Protein AF-A0A8H7E5U1-F1 (afdb_monomer_lite)

Structure (mmCIF, N/CA/C/O backbone):
data_AF-A0A8H7E5U1-F1
#
_entry.id   AF-A0A8H7E5U1-F1
#
loop_
_atom_site.group_PDB
_atom_site.id
_atom_site.type_symbol
_atom_site.label_atom_id
_atom_site.label_alt_id
_atom_site.label_comp_id
_atom_site.label_asym_id
_atom_site.label_entity_id
_atom_site.label_seq_id
_atom_site.pdbx_PDB_ins_code
_atom_site.Cartn_x
_atom_site.Cartn_y
_atom_site.Cartn_z
_atom_site.occupancy
_atom_site.B_iso_or_equiv
_atom_site.auth_seq_id
_atom_site.auth_comp_id
_atom_site.auth_asym_id
_atom_site.auth_atom_id
_atom_site.pdbx_PDB_model_num
ATOM 1 N N . MET A 1 1 ? -12.633 15.583 5.185 1.00 76.50 1 MET A N 1
ATOM 2 C CA . MET A 1 1 ? -11.166 15.406 5.020 1.00 76.50 1 MET A CA 1
ATOM 3 C C . MET A 1 1 ? -10.613 14.543 6.151 1.00 76.50 1 MET A C 1
ATOM 5 O O . MET A 1 1 ? -11.089 14.692 7.269 1.00 76.50 1 MET A O 1
ATOM 9 N N . ILE A 1 2 ? -9.609 13.697 5.898 1.00 82.06 2 ILE A N 1
ATOM 10 C CA . ILE A 1 2 ? -9.055 12.722 6.869 1.00 82.06 2 ILE A CA 1
ATOM 11 C C . ILE A 1 2 ? -8.680 13.352 8.220 1.00 82.06 2 ILE A C 1
ATOM 13 O O . ILE A 1 2 ? -9.101 12.877 9.270 1.00 82.06 2 ILE A O 1
ATOM 17 N N . ARG A 1 3 ? -7.987 14.497 8.198 1.00 82.94 3 ARG A N 1
ATOM 18 C CA . ARG A 1 3 ? -7.589 15.223 9.419 1.00 82.94 3 ARG A CA 1
ATOM 19 C C . ARG A 1 3 ? -8.774 15.665 10.284 1.00 82.94 3 ARG A C 1
ATOM 21 O O . ARG A 1 3 ? -8.642 15.771 11.496 1.00 82.94 3 ARG A O 1
ATOM 28 N N . HIS A 1 4 ? -9.928 15.947 9.678 1.0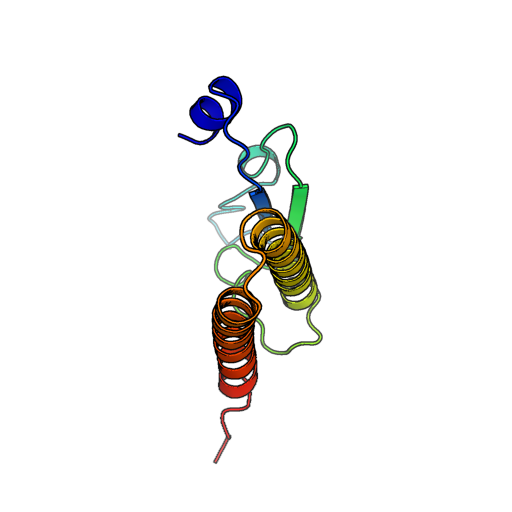0 85.69 4 HIS A N 1
ATOM 29 C CA . HIS A 1 4 ? -11.137 16.279 10.433 1.00 85.69 4 HIS A CA 1
ATOM 30 C C . HIS A 1 4 ? -11.689 15.044 11.152 1.00 85.69 4 HIS A C 1
ATOM 32 O O . HIS A 1 4 ? -12.043 15.145 12.319 1.00 85.69 4 HIS A O 1
ATOM 38 N N . LEU A 1 5 ? -11.678 13.875 10.499 1.00 83.12 5 LEU A N 1
ATOM 39 C CA . LEU A 1 5 ? -12.137 12.621 11.105 1.00 83.12 5 LEU A CA 1
ATOM 40 C C . LEU A 1 5 ? -11.320 12.276 12.358 1.00 83.12 5 LEU A C 1
ATOM 42 O O . LEU A 1 5 ? -11.917 12.012 13.403 1.00 83.12 5 LEU A O 1
ATOM 46 N N . GLN A 1 6 ? -9.989 12.421 12.286 1.00 80.69 6 GLN A N 1
ATOM 47 C CA . GLN A 1 6 ? -9.096 12.275 13.443 1.00 80.69 6 GLN A CA 1
ATOM 48 C C . GLN A 1 6 ? -9.473 13.228 14.588 1.00 80.69 6 GLN A C 1
ATOM 50 O O . GLN A 1 6 ? -9.592 12.802 15.732 1.00 80.69 6 GLN A O 1
ATOM 55 N N . LYS A 1 7 ? -9.718 14.512 14.285 1.00 83.06 7 LYS A N 1
ATOM 56 C CA . LYS A 1 7 ? -10.113 15.513 15.294 1.00 83.06 7 LYS A CA 1
ATOM 57 C C . LYS A 1 7 ? -11.460 15.207 15.948 1.00 83.06 7 LYS A C 1
ATOM 59 O O . LYS A 1 7 ? -11.640 15.505 17.120 1.00 83.06 7 LYS A O 1
ATOM 64 N N . THR A 1 8 ? -12.397 14.625 15.203 1.00 87.25 8 THR A N 1
ATOM 65 C CA . THR A 1 8 ? -13.725 14.246 15.716 1.00 87.25 8 THR A CA 1
ATOM 66 C C . THR A 1 8 ? -13.742 12.907 16.459 1.00 87.25 8 THR A C 1
ATOM 68 O O . THR A 1 8 ? -14.813 12.436 16.824 1.00 87.25 8 THR A O 1
ATOM 71 N N . GLY A 1 9 ? -12.584 12.263 16.648 1.00 78.25 9 GLY A N 1
ATOM 72 C CA . GLY A 1 9 ? -12.489 10.968 17.328 1.00 78.25 9 GLY A CA 1
ATOM 73 C C . GLY A 1 9 ? -13.088 9.801 16.539 1.00 78.25 9 GLY A C 1
ATOM 74 O O . GLY A 1 9 ? -13.277 8.721 17.092 1.00 78.25 9 GLY A O 1
ATOM 75 N N . ARG A 1 10 ? -13.388 9.984 15.246 1.00 76.88 10 ARG A N 1
ATOM 76 C CA . ARG A 1 10 ? -13.840 8.887 14.387 1.00 76.88 10 ARG A CA 1
ATOM 77 C C . ARG A 1 10 ? -12.640 8.025 14.018 1.00 76.88 10 ARG A C 1
ATOM 79 O O . ARG A 1 10 ? -11.721 8.507 13.355 1.00 76.88 10 ARG A O 1
ATOM 86 N N . SER A 1 11 ? -12.671 6.753 14.407 1.00 75.06 11 SER A N 1
ATOM 87 C CA . SER A 1 11 ? -11.654 5.784 14.005 1.00 75.06 11 SER A CA 1
ATOM 88 C C . SER A 1 11 ? -11.744 5.540 12.500 1.00 75.06 11 SER A C 1
ATOM 90 O O . SER A 1 11 ? -12.756 5.049 11.996 1.00 75.06 11 SER A O 1
ATOM 92 N N . LEU A 1 12 ? -10.684 5.892 11.783 1.00 84.69 12 LEU A N 1
ATOM 93 C CA . LEU A 1 12 ? -10.489 5.534 10.388 1.00 84.69 12 LEU A CA 1
ATOM 94 C C . LEU A 1 12 ? -9.108 4.909 10.277 1.00 84.69 12 LEU A C 1
ATOM 96 O O . LEU A 1 12 ? -8.128 5.580 10.585 1.00 84.69 12 LEU A O 1
ATOM 100 N N . GLU A 1 13 ? -9.054 3.659 9.835 1.00 86.31 13 GLU A N 1
ATOM 101 C CA . GLU A 1 13 ? -7.821 2.945 9.513 1.00 86.31 13 GLU A CA 1
ATOM 102 C C . GLU A 1 13 ? -7.358 3.332 8.106 1.00 86.31 13 GLU A C 1
ATOM 104 O O . GLU A 1 13 ? -8.148 3.307 7.162 1.00 86.31 13 GLU A O 1
ATOM 109 N N . LEU A 1 14 ? -6.082 3.690 7.958 1.00 90.25 14 LEU A N 1
ATOM 110 C CA . LEU A 1 14 ? -5.477 4.025 6.669 1.00 90.25 14 LEU A CA 1
ATOM 111 C C . LEU A 1 14 ? -4.090 3.406 6.554 1.00 90.25 14 LEU A C 1
ATOM 113 O O . LEU A 1 14 ? -3.389 3.178 7.542 1.00 90.25 14 LEU A O 1
ATOM 117 N N . THR A 1 15 ? -3.679 3.151 5.321 1.00 94.50 15 THR A N 1
ATOM 118 C CA . THR A 1 15 ? -2.297 2.826 4.978 1.00 94.50 15 THR A CA 1
ATOM 119 C C . THR A 1 15 ? -1.964 3.504 3.664 1.00 94.50 15 THR A C 1
ATOM 121 O O . THR A 1 15 ? -2.741 3.440 2.712 1.00 94.50 15 THR A O 1
ATOM 124 N N . CYS A 1 16 ? -0.846 4.218 3.651 1.00 94.81 16 CYS A N 1
ATOM 125 C CA . CYS A 1 16 ? -0.420 5.051 2.540 1.00 94.81 16 CYS A CA 1
ATOM 126 C C . CYS A 1 16 ? 0.714 4.367 1.783 1.00 94.81 16 CYS A C 1
ATOM 128 O O . CYS A 1 16 ? 1.641 3.836 2.396 1.00 94.81 16 CYS A O 1
ATOM 130 N N . PHE A 1 17 ? 0.640 4.406 0.454 1.00 95.38 17 PHE A N 1
ATOM 131 C CA . PHE A 1 17 ? 1.651 3.842 -0.431 1.00 95.38 17 PHE A CA 1
ATOM 132 C C . PHE A 1 17 ? 2.324 4.946 -1.245 1.00 95.38 17 PHE A C 1
ATOM 134 O O . PHE A 1 17 ? 1.652 5.891 -1.655 1.00 95.38 17 PHE A O 1
ATOM 141 N N . PHE A 1 18 ? 3.628 4.815 -1.485 1.00 96.00 18 PHE A N 1
ATOM 142 C CA . PHE A 1 18 ? 4.396 5.708 -2.358 1.00 96.00 18 PHE A CA 1
ATOM 143 C C . PHE A 1 18 ? 5.251 4.919 -3.354 1.00 96.00 18 PHE A C 1
ATOM 145 O O . PHE A 1 18 ? 5.586 3.754 -3.113 1.00 96.00 18 PHE A O 1
ATOM 152 N N . GLU A 1 19 ? 5.564 5.555 -4.478 1.00 96.12 19 GLU A N 1
ATOM 153 C CA . GLU A 1 19 ? 6.396 4.989 -5.542 1.00 96.12 19 GLU A CA 1
ATOM 154 C C . GLU A 1 19 ? 7.888 5.108 -5.203 1.00 96.12 19 GLU A C 1
ATOM 156 O O . GLU A 1 19 ? 8.311 6.085 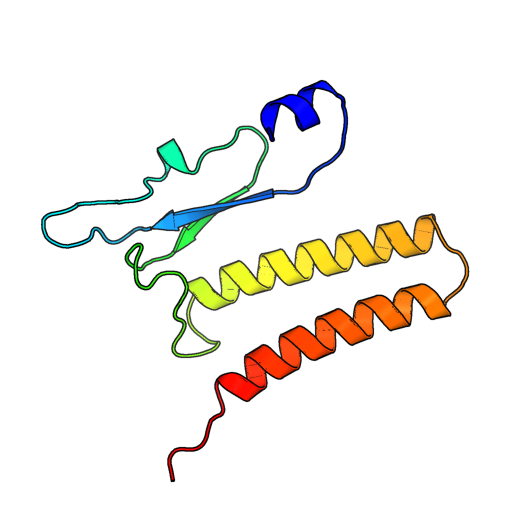-4.593 1.00 96.12 19 GLU A O 1
ATOM 161 N N . GLU A 1 20 ? 8.693 4.113 -5.584 1.00 95.81 20 GLU A N 1
ATOM 162 C CA . GLU A 1 20 ? 10.164 4.184 -5.455 1.00 95.81 20 GLU A CA 1
ATOM 163 C C . GLU A 1 20 ? 10.865 4.451 -6.792 1.00 95.81 20 GLU A C 1
ATOM 165 O O . GLU A 1 20 ? 12.062 4.736 -6.804 1.00 95.81 20 GLU A O 1
ATOM 170 N N . LEU A 1 21 ? 10.155 4.330 -7.922 1.00 96.56 21 LEU A N 1
ATOM 171 C CA . LEU A 1 21 ? 10.715 4.593 -9.247 1.00 96.56 21 LEU A CA 1
ATOM 172 C C . LEU A 1 21 ? 10.076 5.848 -9.856 1.00 96.56 21 LEU A C 1
ATOM 174 O O . LEU A 1 21 ? 8.859 5.886 -10.020 1.00 96.56 21 LEU A O 1
ATOM 178 N N . PRO A 1 22 ? 10.858 6.860 -10.257 1.00 96.06 22 PRO A N 1
ATOM 179 C CA . PRO A 1 22 ? 10.308 8.037 -10.913 1.00 96.06 22 PRO A CA 1
ATOM 180 C C . PRO A 1 22 ? 9.845 7.719 -12.340 1.00 96.06 22 PRO A C 1
ATOM 182 O O . PRO A 1 22 ? 10.373 6.830 -13.015 1.00 96.06 22 PRO A O 1
ATOM 185 N N . LEU A 1 23 ? 8.906 8.511 -12.847 1.00 95.75 23 LEU A N 1
ATOM 186 C CA . LEU A 1 23 ? 8.603 8.563 -14.274 1.00 95.75 23 LEU A CA 1
ATOM 187 C C . LEU A 1 23 ? 9.657 9.406 -15.007 1.00 95.75 23 LEU A C 1
ATOM 189 O O . LEU A 1 23 ? 10.100 10.448 -14.516 1.00 95.75 23 LEU A O 1
ATOM 193 N N . LEU A 1 24 ? 10.032 8.992 -16.221 1.00 93.50 24 LEU A N 1
ATOM 194 C CA . LEU A 1 24 ? 10.950 9.764 -17.062 1.00 93.50 24 LEU A CA 1
ATOM 195 C C . LEU A 1 24 ? 10.381 11.174 -17.313 1.00 93.50 24 LEU A C 1
ATOM 197 O O . LEU A 1 24 ? 9.207 11.316 -17.648 1.00 93.50 24 LEU A O 1
ATOM 201 N N . ALA A 1 25 ? 11.217 12.203 -17.148 1.00 92.38 25 ALA A N 1
ATOM 202 C CA . ALA A 1 25 ? 10.894 13.635 -17.264 1.00 92.38 25 ALA A CA 1
ATOM 203 C C . ALA A 1 25 ? 9.908 14.225 -16.230 1.00 92.38 25 ALA A C 1
ATOM 205 O O . ALA A 1 25 ? 9.936 15.435 -16.022 1.00 92.38 25 ALA A O 1
ATOM 206 N N . VAL A 1 26 ? 9.080 13.415 -15.562 1.00 91.19 26 VAL A N 1
ATOM 207 C CA . VAL A 1 26 ? 8.113 13.878 -14.543 1.00 91.19 26 VAL A CA 1
ATOM 208 C C . VAL A 1 26 ? 8.670 13.750 -13.120 1.00 91.19 26 VAL A C 1
ATOM 210 O O . VAL A 1 26 ? 8.324 14.553 -12.259 1.00 91.19 26 VAL A O 1
ATOM 213 N N . GLY A 1 27 ? 9.568 12.792 -12.875 1.00 93.19 27 GLY A N 1
ATOM 214 C CA . GLY A 1 27 ? 10.038 12.474 -11.526 1.00 93.19 27 GLY A CA 1
ATOM 215 C C . G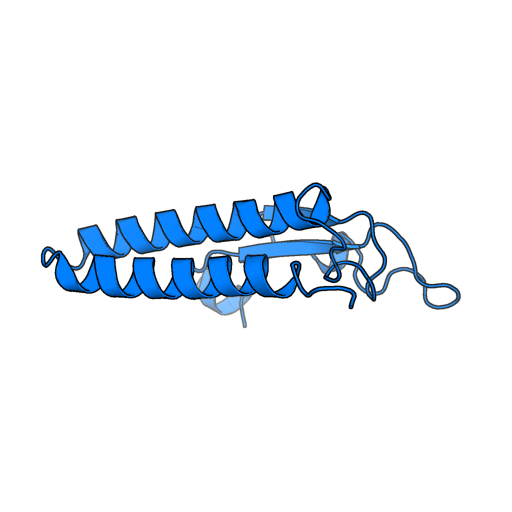LY A 1 27 ? 9.034 11.610 -10.760 1.00 93.19 27 GLY A C 1
ATOM 216 O O . GLY A 1 27 ? 8.233 10.896 -11.367 1.00 93.19 27 GLY A O 1
ATOM 217 N N . GLU A 1 28 ? 9.101 11.651 -9.430 1.00 92.88 28 GLU A N 1
ATOM 218 C CA . GLU A 1 28 ? 8.100 11.018 -8.564 1.00 92.88 28 GLU A CA 1
ATOM 219 C C . GLU A 1 28 ? 6.799 11.830 -8.583 1.00 92.88 28 GLU A C 1
ATOM 221 O O . GLU A 1 28 ? 6.801 13.033 -8.312 1.00 92.88 28 GLU A O 1
ATOM 226 N N . VAL A 1 29 ? 5.679 11.174 -8.872 1.00 95.44 29 VAL A N 1
ATOM 227 C CA . VAL A 1 29 ? 4.340 11.769 -8.793 1.00 95.44 29 VAL A CA 1
ATOM 228 C C . VAL A 1 29 ? 3.871 11.814 -7.341 1.00 95.44 29 VAL A C 1
ATOM 230 O O . VAL A 1 29 ? 3.344 12.833 -6.894 1.00 95.44 29 VAL A O 1
ATOM 233 N N . VAL A 1 30 ? 4.072 10.722 -6.597 1.00 93.12 30 VAL A N 1
ATOM 234 C CA . VAL A 1 30 ? 3.748 10.630 -5.168 1.00 93.12 30 VAL A CA 1
ATOM 235 C C . VAL A 1 30 ? 4.985 10.217 -4.378 1.00 93.12 30 VAL A C 1
ATOM 237 O O . VAL A 1 30 ? 5.275 9.034 -4.214 1.00 93.12 30 VAL A O 1
ATOM 240 N N . SER A 1 31 ? 5.687 11.209 -3.830 1.00 93.56 31 SER A N 1
ATOM 241 C CA . SER A 1 31 ? 6.819 10.978 -2.932 1.00 93.56 31 SER A CA 1
ATOM 242 C C . SER A 1 31 ? 6.368 10.473 -1.561 1.00 93.56 31 SER A C 1
ATOM 244 O O . SER A 1 31 ? 5.226 10.697 -1.134 1.00 93.56 31 SER A O 1
ATOM 246 N N . LYS A 1 32 ? 7.295 9.873 -0.808 1.00 94.56 32 LYS A N 1
ATOM 247 C CA . LYS A 1 32 ? 7.069 9.458 0.587 1.00 94.56 32 LYS A CA 1
ATOM 248 C C . LYS A 1 32 ? 6.487 10.581 1.449 1.00 94.56 32 LYS A C 1
ATOM 250 O O . LYS A 1 32 ? 5.533 10.349 2.191 1.00 94.56 32 LYS A O 1
ATOM 255 N N . ASP A 1 33 ? 7.032 11.790 1.338 1.00 93.12 33 ASP A N 1
ATOM 256 C CA . ASP A 1 33 ? 6.602 12.935 2.148 1.00 93.12 33 ASP A CA 1
ATOM 257 C C . ASP A 1 33 ? 5.156 13.336 1.832 1.00 93.12 33 ASP A C 1
ATOM 259 O O . ASP A 1 33 ? 4.385 13.662 2.736 1.00 93.12 33 ASP A O 1
ATOM 263 N N . SER A 1 34 ? 4.751 13.238 0.562 1.00 90.75 34 SER A N 1
ATOM 264 C CA . SER A 1 34 ? 3.368 13.496 0.142 1.00 90.75 34 SER A CA 1
ATOM 265 C C . SER A 1 34 ? 2.392 12.392 0.579 1.00 90.75 34 SER A C 1
ATOM 267 O O . SER A 1 34 ? 1.240 12.677 0.910 1.00 90.75 34 SER A O 1
ATOM 269 N N . ALA A 1 35 ? 2.866 11.145 0.665 1.00 91.38 35 ALA A N 1
ATOM 270 C CA . ALA A 1 35 ? 2.122 9.976 1.135 1.00 91.38 35 ALA A CA 1
ATOM 271 C C . ALA A 1 35 ? 2.252 9.740 2.652 1.00 91.38 35 ALA A C 1
ATOM 273 O O . ALA A 1 35 ? 2.066 8.621 3.132 1.00 91.38 35 ALA A O 1
ATOM 274 N N . THR A 1 36 ? 2.578 10.775 3.426 1.00 92.00 36 THR A N 1
ATOM 275 C CA . THR A 1 36 ? 2.742 10.678 4.879 1.00 92.00 36 THR A CA 1
ATOM 276 C C . THR A 1 36 ? 1.548 11.295 5.603 1.00 92.00 36 THR A C 1
ATOM 278 O O . THR A 1 36 ? 1.341 12.510 5.600 1.00 92.00 36 THR A O 1
ATOM 281 N N . PHE A 1 37 ? 0.788 10.459 6.315 1.00 87.88 37 PHE A N 1
ATOM 282 C CA . PHE A 1 37 ? -0.150 10.911 7.341 1.00 87.88 37 PHE A CA 1
ATOM 283 C C . PHE A 1 37 ? 0.303 10.417 8.715 1.00 87.88 37 PHE A C 1
ATOM 285 O O . PHE A 1 37 ? 0.427 9.218 8.948 1.00 87.88 37 PHE A O 1
ATOM 292 N N . SER A 1 38 ? 0.539 11.356 9.637 1.00 85.62 38 SER A N 1
ATOM 293 C CA . SER A 1 38 ? 0.980 11.032 10.998 1.00 85.62 38 SER A CA 1
ATOM 294 C C . SER A 1 38 ? -0.008 10.096 11.698 1.00 85.62 38 SER A C 1
ATOM 296 O O . SER A 1 38 ? -1.222 10.323 11.662 1.00 85.62 38 SER A O 1
ATOM 298 N N . GLY A 1 39 ? 0.531 9.052 12.329 1.00 85.81 39 GLY A N 1
ATOM 299 C CA . GLY A 1 39 ? -0.236 8.008 13.009 1.00 85.81 39 GLY A CA 1
ATOM 300 C C . GLY A 1 39 ? -0.726 6.870 12.109 1.00 85.81 39 GLY A C 1
ATOM 301 O O . GLY A 1 39 ? -1.375 5.963 12.617 1.00 85.81 39 GLY A O 1
ATOM 302 N N . TYR A 1 40 ? -0.414 6.888 10.809 1.00 90.31 40 TYR A N 1
ATOM 303 C CA . TYR A 1 40 ? -0.792 5.830 9.870 1.00 90.31 40 TYR A CA 1
ATOM 304 C C . TYR A 1 40 ? 0.414 5.106 9.285 1.00 90.31 40 TYR A C 1
ATOM 306 O O . TYR A 1 40 ? 1.520 5.644 9.223 1.00 90.31 40 TYR A O 1
ATOM 314 N N . ASN A 1 41 ? 0.181 3.873 8.834 1.00 92.56 41 ASN A N 1
ATOM 315 C CA . ASN A 1 41 ? 1.205 3.072 8.178 1.00 92.56 41 ASN A CA 1
ATOM 316 C C . ASN A 1 41 ? 1.572 3.681 6.826 1.00 92.56 41 ASN A C 1
ATOM 318 O O . ASN A 1 41 ? 0.697 4.067 6.049 1.00 92.56 41 ASN A O 1
ATOM 322 N N . ILE A 1 42 ? 2.869 3.711 6.538 1.00 95.12 42 ILE A N 1
ATOM 323 C CA . ILE A 1 42 ? 3.425 4.199 5.279 1.00 95.12 42 ILE A CA 1
ATOM 324 C C . ILE A 1 42 ? 4.285 3.078 4.709 1.00 95.12 42 ILE A C 1
ATOM 326 O O . ILE A 1 42 ? 5.146 2.533 5.403 1.00 95.12 42 ILE A O 1
ATOM 330 N N . MET A 1 43 ? 4.042 2.720 3.457 1.00 95.19 43 MET A N 1
ATOM 331 C CA . MET A 1 43 ? 4.710 1.621 2.774 1.00 95.19 43 MET A CA 1
ATOM 332 C C . MET A 1 43 ? 5.150 2.057 1.384 1.00 95.19 43 MET A C 1
ATOM 334 O O . MET A 1 43 ? 4.472 2.829 0.720 1.00 95.19 43 MET A O 1
ATOM 338 N N . SER A 1 44 ? 6.277 1.541 0.919 1.00 95.31 44 SER A N 1
ATOM 339 C CA . SER A 1 44 ? 6.715 1.777 -0.452 1.00 95.31 44 SER A CA 1
ATOM 340 C C . SER A 1 44 ? 6.207 0.694 -1.406 1.00 95.31 44 SER A C 1
ATOM 342 O O . SER A 1 44 ? 5.799 -0.391 -0.972 1.00 95.31 44 SER A O 1
ATOM 344 N N . ILE A 1 45 ? 6.256 0.949 -2.709 1.00 96.50 45 ILE A N 1
ATOM 345 C CA . ILE A 1 45 ? 6.160 -0.072 -3.755 1.00 96.50 45 ILE A CA 1
ATOM 346 C C . ILE A 1 45 ? 7.265 0.215 -4.775 1.00 96.50 45 ILE A C 1
ATOM 348 O O . ILE A 1 45 ? 7.336 1.323 -5.304 1.00 96.50 45 ILE A O 1
ATOM 352 N N . TYR A 1 46 ? 8.107 -0.787 -5.059 1.00 95.69 46 TYR A N 1
ATOM 353 C CA . TYR A 1 46 ? 9.181 -0.683 -6.055 1.00 95.69 46 TYR A CA 1
ATOM 354 C C . TYR A 1 46 ? 8.617 -0.706 -7.481 1.00 95.69 46 TYR A C 1
ATOM 356 O O . TYR A 1 46 ? 8.665 -1.715 -8.181 1.00 95.69 46 TYR A O 1
ATOM 364 N N . ALA A 1 47 ? 7.992 0.397 -7.869 1.00 95.38 47 ALA A N 1
ATOM 365 C CA . ALA A 1 47 ? 7.369 0.635 -9.160 1.00 95.38 47 ALA A CA 1
ATOM 366 C C . ALA A 1 47 ? 7.179 2.143 -9.350 1.00 95.38 47 ALA A C 1
ATOM 368 O O . ALA A 1 47 ? 7.295 2.911 -8.393 1.00 95.38 47 ALA A O 1
ATOM 369 N N . SER A 1 48 ? 6.875 2.553 -10.581 1.00 95.75 48 SER A N 1
ATOM 370 C CA . SER A 1 48 ? 6.480 3.930 -10.879 1.00 95.75 48 SER A CA 1
ATOM 371 C C . SER A 1 48 ? 5.027 4.197 -10.501 1.00 95.75 48 SER A C 1
ATOM 373 O O . SER A 1 48 ? 4.255 3.246 -10.352 1.00 95.75 48 SER A O 1
ATOM 375 N N . HIS A 1 49 ? 4.609 5.468 -10.441 1.00 94.75 49 HIS A N 1
ATOM 376 C CA . HIS A 1 49 ? 3.196 5.818 -10.226 1.00 94.75 49 HIS A CA 1
ATOM 377 C C . HIS A 1 49 ? 2.237 5.064 -11.157 1.00 94.75 49 HIS A C 1
ATOM 379 O O . HIS A 1 49 ? 1.133 4.671 -10.783 1.00 94.75 49 HIS A O 1
ATOM 385 N N . ARG A 1 50 ? 2.669 4.857 -12.408 1.00 93.31 50 ARG A N 1
ATOM 386 C CA . ARG A 1 50 ? 1.870 4.212 -13.452 1.00 93.31 50 ARG A CA 1
ATOM 387 C C . ARG A 1 50 ? 1.747 2.702 -13.250 1.00 93.31 50 ARG A C 1
ATOM 389 O O . ARG A 1 50 ? 0.796 2.104 -13.762 1.00 93.31 50 ARG A O 1
ATOM 396 N N . ASP A 1 51 ? 2.700 2.096 -12.552 1.00 94.56 51 ASP A N 1
ATOM 397 C CA . ASP A 1 51 ? 2.875 0.644 -12.510 1.00 94.56 51 ASP A CA 1
ATOM 398 C C . ASP A 1 51 ? 2.701 0.061 -11.104 1.00 94.56 51 ASP A C 1
ATOM 400 O O . ASP A 1 51 ? 2.467 -1.134 -10.972 1.00 94.56 51 ASP A O 1
ATOM 404 N N . MET A 1 52 ? 2.701 0.884 -10.050 1.00 92.44 52 MET A N 1
ATOM 405 C CA . MET A 1 52 ? 2.603 0.440 -8.650 1.00 92.44 52 MET A CA 1
ATOM 406 C C . MET A 1 52 ? 1.292 -0.267 -8.266 1.00 92.44 52 MET A C 1
ATOM 408 O O . MET A 1 52 ? 1.185 -0.801 -7.165 1.00 92.44 52 MET A O 1
ATOM 412 N N . VAL A 1 53 ? 0.309 -0.291 -9.170 1.00 88.06 53 VAL A N 1
ATOM 413 C CA . VAL A 1 53 ? -0.968 -1.016 -9.032 1.00 88.06 53 VAL A CA 1
ATOM 414 C C . VAL A 1 53 ? -1.141 -2.137 -10.066 1.00 88.06 53 VAL A C 1
ATOM 416 O O . VAL A 1 53 ? -2.222 -2.713 -10.173 1.00 88.06 53 VAL A O 1
ATOM 419 N N . LYS A 1 54 ? -0.105 -2.438 -10.855 1.00 93.25 54 LYS A N 1
ATOM 420 C CA . LYS A 1 54 ? -0.132 -3.432 -11.934 1.00 93.25 54 LYS A CA 1
ATOM 421 C C . LYS A 1 54 ? 0.812 -4.576 -11.609 1.00 93.25 54 LYS A C 1
ATOM 423 O O . LYS A 1 54 ? 1.958 -4.595 -12.043 1.00 93.25 54 LYS A O 1
ATOM 428 N N . PHE A 1 55 ? 0.305 -5.525 -10.842 1.00 93.44 55 PHE A N 1
ATOM 429 C CA . PHE A 1 55 ? 1.066 -6.706 -10.466 1.00 93.44 55 PHE A CA 1
ATOM 430 C C . PHE A 1 55 ? 0.950 -7.762 -11.564 1.00 93.44 55 PHE A C 1
ATOM 432 O O . PHE A 1 55 ? -0.157 -8.101 -11.983 1.00 93.44 55 PHE A O 1
ATOM 439 N N . GLY A 1 56 ? 2.080 -8.273 -12.035 1.00 91.62 56 GLY A N 1
ATOM 440 C CA . GLY A 1 56 ? 2.139 -9.370 -12.997 1.00 91.62 56 GLY A CA 1
ATOM 441 C C . GLY A 1 56 ? 1.904 -10.736 -12.354 1.00 91.62 56 GLY A C 1
ATOM 442 O O . GLY A 1 56 ? 1.454 -11.658 -13.029 1.00 91.62 56 GLY A O 1
ATOM 443 N N . ASN A 1 57 ? 2.187 -10.889 -11.058 1.00 92.19 57 ASN A N 1
ATOM 444 C CA . ASN A 1 57 ? 1.911 -12.117 -10.308 1.00 92.19 57 ASN A CA 1
ATOM 445 C C . ASN A 1 57 ? 1.801 -11.885 -8.789 1.00 92.19 57 ASN A C 1
ATOM 447 O O . ASN A 1 57 ? 2.153 -10.830 -8.258 1.00 92.19 57 ASN A O 1
ATOM 451 N N . ALA A 1 58 ? 1.337 -12.918 -8.079 1.00 92.38 58 ALA A N 1
ATOM 452 C CA . ALA A 1 58 ? 1.142 -12.889 -6.630 1.00 92.38 58 ALA A CA 1
ATOM 453 C C . ALA A 1 58 ? 2.452 -12.896 -5.816 1.00 92.38 58 ALA A C 1
ATOM 455 O O . ALA A 1 58 ? 2.425 -12.647 -4.606 1.00 92.38 58 ALA A O 1
ATOM 456 N N . ASP A 1 59 ? 3.594 -13.178 -6.452 1.00 93.44 59 ASP A N 1
ATOM 457 C CA . ASP A 1 59 ? 4.888 -13.213 -5.782 1.00 93.44 59 ASP A CA 1
ATOM 458 C C . ASP A 1 59 ? 5.563 -11.851 -5.649 1.00 93.44 59 ASP A C 1
ATOM 460 O O . ASP A 1 59 ? 6.456 -11.695 -4.806 1.00 93.44 59 ASP A O 1
ATOM 464 N N . GLU A 1 60 ? 5.089 -10.858 -6.395 1.00 93.19 60 GLU A N 1
ATOM 465 C CA . GLU A 1 60 ? 5.594 -9.496 -6.343 1.00 93.19 60 GLU A CA 1
ATOM 466 C C . GLU A 1 60 ? 5.416 -8.862 -4.960 1.00 93.19 60 GLU A C 1
ATOM 468 O O . GLU A 1 60 ? 4.354 -8.906 -4.332 1.00 93.19 60 GLU A O 1
ATOM 473 N N . ASN A 1 61 ? 6.474 -8.202 -4.485 1.00 94.25 61 ASN A N 1
ATOM 474 C CA . ASN A 1 61 ? 6.480 -7.568 -3.168 1.00 94.25 61 ASN A CA 1
ATOM 475 C C . ASN A 1 61 ? 5.389 -6.496 -3.025 1.00 94.25 61 ASN A C 1
ATOM 477 O O . ASN A 1 61 ? 4.797 -6.378 -1.953 1.00 94.25 61 ASN A O 1
ATOM 481 N N . GLY A 1 62 ? 5.106 -5.737 -4.091 1.00 93.25 62 GLY A N 1
ATOM 482 C CA . GLY A 1 62 ? 4.023 -4.751 -4.108 1.00 93.25 62 GLY A CA 1
ATOM 483 C C . GLY A 1 62 ? 2.656 -5.395 -3.870 1.00 93.25 62 GLY A C 1
ATOM 484 O O . GLY A 1 62 ? 1.925 -4.966 -2.976 1.00 93.25 62 GLY A O 1
ATOM 485 N N . PHE A 1 63 ? 2.367 -6.494 -4.574 1.00 94.44 63 PHE A N 1
ATOM 486 C CA . PHE A 1 63 ? 1.128 -7.256 -4.413 1.00 94.44 63 PHE A CA 1
ATOM 487 C C . PHE A 1 63 ? 0.981 -7.779 -2.982 1.00 94.44 63 PHE A C 1
ATOM 489 O O . PHE A 1 63 ? -0.023 -7.525 -2.312 1.00 94.44 63 PHE A O 1
ATOM 496 N N . LYS A 1 64 ? 2.023 -8.444 -2.468 1.00 94.88 64 LYS A N 1
ATOM 497 C CA . LYS A 1 64 ? 2.046 -8.997 -1.104 1.00 94.88 64 LYS A CA 1
ATOM 498 C C . LYS A 1 64 ? 1.811 -7.926 -0.035 1.00 94.88 64 LYS A C 1
ATOM 500 O O . LYS A 1 64 ? 1.132 -8.199 0.956 1.00 94.88 64 LYS A O 1
ATOM 505 N N . ARG A 1 65 ? 2.351 -6.715 -0.217 1.00 94.38 65 ARG A N 1
ATOM 506 C CA . ARG A 1 65 ? 2.147 -5.578 0.701 1.00 94.38 65 ARG A CA 1
ATOM 507 C C . ARG A 1 65 ? 0.692 -5.113 0.709 1.00 94.38 65 ARG A C 1
ATOM 509 O O . ARG A 1 65 ? 0.114 -4.999 1.787 1.00 94.38 65 ARG A O 1
ATOM 516 N N . VAL A 1 66 ? 0.088 -4.919 -0.463 1.00 93.56 66 VAL A N 1
ATOM 517 C CA . VAL A 1 66 ? -1.320 -4.501 -0.576 1.00 93.56 66 VAL A CA 1
ATOM 518 C C . VAL A 1 66 ? -2.253 -5.558 0.017 1.00 93.56 66 VAL A C 1
ATOM 520 O O . VAL A 1 66 ? -3.078 -5.245 0.875 1.00 93.56 66 VAL A O 1
ATOM 523 N N . VAL A 1 67 ? -2.085 -6.825 -0.368 1.00 94.25 67 VAL A N 1
ATOM 524 C CA . VAL A 1 67 ? -2.929 -7.925 0.125 1.00 94.25 67 VAL A CA 1
ATOM 525 C C . VAL A 1 67 ? -2.820 -8.085 1.640 1.00 94.25 67 VAL A C 1
ATOM 527 O O . VAL A 1 67 ? -3.828 -8.319 2.306 1.00 94.25 67 VAL A O 1
ATOM 530 N N . ARG A 1 68 ? -1.628 -7.905 2.222 1.00 93.44 68 ARG A N 1
ATOM 531 C CA . ARG A 1 68 ? -1.449 -7.962 3.679 1.00 93.44 68 ARG A CA 1
ATOM 532 C C . ARG A 1 68 ? -2.291 -6.912 4.408 1.00 93.44 68 ARG A C 1
ATOM 534 O O . ARG A 1 68 ? -2.896 -7.247 5.428 1.00 93.44 68 ARG A O 1
ATOM 541 N N . GLU A 1 69 ? -2.352 -5.681 3.902 1.00 94.50 69 GLU A N 1
ATOM 542 C CA . GLU A 1 69 ? -3.182 -4.632 4.507 1.00 94.50 69 GLU A CA 1
ATOM 543 C C . GLU A 1 69 ? -4.677 -4.917 4.337 1.00 94.50 69 GLU A C 1
ATOM 545 O O . GLU A 1 69 ? -5.430 -4.775 5.299 1.00 94.50 69 GLU A O 1
ATOM 550 N N . LEU A 1 70 ? -5.101 -5.433 3.178 1.00 92.50 70 LEU A N 1
ATOM 551 C CA . LEU A 1 70 ? -6.491 -5.857 2.971 1.00 92.50 70 LEU A CA 1
ATOM 552 C C . LEU A 1 70 ? -6.902 -6.971 3.945 1.00 92.50 70 LEU A C 1
ATOM 554 O O . LEU A 1 70 ? -7.950 -6.873 4.579 1.00 92.50 70 LEU A O 1
ATOM 558 N N . ILE A 1 71 ? -6.058 -7.991 4.132 1.00 91.00 71 ILE A N 1
ATOM 559 C CA . ILE A 1 71 ? -6.293 -9.068 5.110 1.00 91.00 71 ILE A CA 1
ATOM 560 C C . ILE A 1 71 ? -6.345 -8.508 6.538 1.00 91.00 71 ILE A C 1
ATOM 562 O O . ILE A 1 71 ? -7.162 -8.942 7.354 1.00 91.00 71 ILE A O 1
ATOM 566 N N . ARG A 1 72 ? -5.476 -7.544 6.874 1.00 92.00 72 ARG A N 1
ATOM 567 C CA . ARG A 1 72 ? -5.485 -6.890 8.191 1.00 92.00 72 ARG A CA 1
ATOM 568 C C . ARG A 1 72 ? -6.810 -6.167 8.436 1.00 92.00 72 ARG A C 1
ATOM 570 O O . ARG A 1 72 ? -7.376 -6.329 9.519 1.00 92.00 72 ARG A O 1
ATOM 577 N N . TRP A 1 73 ? -7.291 -5.393 7.465 1.00 91.19 73 TRP A N 1
ATOM 578 C CA . TRP A 1 73 ? -8.561 -4.672 7.571 1.00 91.19 73 TRP A CA 1
ATOM 579 C C . TRP A 1 73 ? -9.757 -5.610 7.618 1.00 91.19 73 TRP A C 1
ATOM 581 O O . TRP A 1 73 ? -10.627 -5.421 8.460 1.00 91.19 73 TRP A O 1
ATOM 591 N N . GLU A 1 74 ? -9.774 -6.652 6.790 1.00 86.88 74 GLU A N 1
ATOM 592 C CA . GLU A 1 74 ? -10.824 -7.672 6.803 1.00 86.88 74 GLU A CA 1
ATOM 593 C C . GLU A 1 74 ? -10.948 -8.314 8.188 1.00 86.88 74 GLU A C 1
ATOM 595 O O . GLU A 1 74 ? -12.034 -8.329 8.769 1.00 86.88 74 GLU A O 1
ATOM 600 N N . ARG A 1 75 ? -9.823 -8.732 8.780 1.00 86.50 75 ARG A N 1
ATOM 601 C CA . ARG A 1 75 ? -9.807 -9.289 10.136 1.00 86.50 75 ARG A CA 1
ATOM 602 C C . ARG A 1 75 ? -10.330 -8.292 11.168 1.00 86.50 75 ARG A C 1
ATOM 604 O O . ARG A 1 75 ? -11.079 -8.684 12.059 1.00 86.50 75 ARG A O 1
ATOM 611 N N . HIS A 1 76 ? -9.942 -7.020 11.070 1.00 85.62 76 HIS A N 1
ATOM 612 C CA . HIS A 1 76 ? -10.408 -5.988 11.997 1.00 85.62 76 HIS A CA 1
ATOM 613 C C . HIS A 1 76 ? -11.921 -5.762 11.883 1.00 85.62 76 HIS A C 1
ATOM 615 O O . HIS A 1 76 ? -12.616 -5.763 12.897 1.00 85.62 76 HIS A O 1
ATOM 621 N N . LEU A 1 77 ? -12.440 -5.655 10.658 1.00 84.62 77 LEU A N 1
ATOM 622 C CA . LEU A 1 77 ? -13.870 -5.499 10.390 1.00 84.62 77 LEU A CA 1
ATOM 623 C C . LEU A 1 77 ? -14.673 -6.707 10.872 1.00 84.62 77 LEU A C 1
ATOM 625 O O . LEU A 1 77 ? -15.740 -6.535 11.453 1.00 84.62 77 LEU A O 1
ATOM 629 N N . ARG A 1 78 ? -14.151 -7.925 10.692 1.00 83.00 78 ARG A N 1
ATOM 630 C CA . ARG A 1 78 ? -14.791 -9.152 11.180 1.00 83.00 78 ARG A CA 1
ATOM 631 C C . ARG A 1 78 ? -14.902 -9.166 12.704 1.00 83.00 78 ARG A C 1
ATOM 633 O O . ARG A 1 78 ? -15.962 -9.487 13.230 1.00 83.00 78 ARG A O 1
ATOM 640 N N . LEU A 1 79 ? -13.829 -8.788 13.402 1.00 83.06 79 LEU A N 1
ATOM 641 C CA . LEU A 1 79 ? -13.826 -8.699 14.864 1.00 83.06 79 LEU A CA 1
ATOM 642 C C . LEU A 1 79 ? -14.802 -7.622 15.357 1.00 83.06 79 LEU A C 1
ATOM 644 O O . LEU A 1 79 ? -15.604 -7.892 16.247 1.00 83.06 79 LEU A O 1
ATOM 648 N N . GLN A 1 80 ? -14.810 -6.440 14.736 1.00 81.19 80 GLN A N 1
ATOM 649 C CA . GLN A 1 80 ? -15.775 -5.386 15.064 1.00 81.19 80 GLN A CA 1
ATOM 650 C C . GLN A 1 80 ? -17.221 -5.827 14.812 1.00 81.19 80 GLN A C 1
ATOM 652 O O . GLN A 1 80 ? -18.090 -5.604 15.652 1.00 81.19 80 GLN A O 1
ATOM 657 N N . ALA A 1 81 ? -17.483 -6.506 13.694 1.00 76.94 81 ALA A N 1
ATOM 658 C CA . ALA A 1 81 ? -18.799 -7.056 13.400 1.00 76.94 81 ALA A CA 1
ATOM 659 C C . ALA A 1 81 ? -19.223 -8.091 14.451 1.00 76.94 81 ALA A C 1
ATOM 661 O O . ALA A 1 81 ? -20.342 -8.000 14.933 1.00 76.94 81 ALA A O 1
ATOM 662 N N . SER A 1 82 ? -18.330 -8.992 14.882 1.00 73.19 82 SER A N 1
ATOM 663 C CA . SER A 1 82 ? -18.640 -9.953 15.955 1.00 73.19 82 SER A CA 1
ATOM 664 C C . SER A 1 82 ? -18.912 -9.306 17.310 1.00 73.19 82 SER A C 1
ATOM 666 O O . SER A 1 82 ? -19.711 -9.819 18.080 1.00 73.19 82 SER A O 1
ATOM 668 N N . THR A 1 83 ? -18.288 -8.163 17.610 1.00 72.75 83 THR A N 1
ATOM 669 C CA . THR A 1 83 ? -18.592 -7.423 18.845 1.00 72.75 83 THR A CA 1
ATOM 670 C C . THR A 1 83 ? -19.913 -6.660 18.776 1.00 72.75 83 THR A C 1
ATOM 672 O O . THR A 1 83 ? -20.493 -6.363 19.815 1.00 72.75 83 THR A O 1
ATOM 675 N N . LEU A 1 84 ? -20.368 -6.304 17.571 1.00 69.31 84 LEU A N 1
ATOM 676 C CA . LEU A 1 84 ? -21.574 -5.499 17.354 1.00 69.31 84 LEU A CA 1
ATOM 677 C C . LEU A 1 84 ? -22.807 -6.348 17.018 1.00 69.31 84 LEU A C 1
ATOM 679 O O . LEU A 1 84 ? -23.927 -5.892 17.228 1.00 69.31 84 LEU A O 1
ATOM 683 N N . PHE A 1 85 ? -22.607 -7.562 16.507 1.00 64.44 85 PHE A N 1
ATOM 684 C CA . PHE A 1 85 ? -23.656 -8.475 16.076 1.00 64.44 85 PHE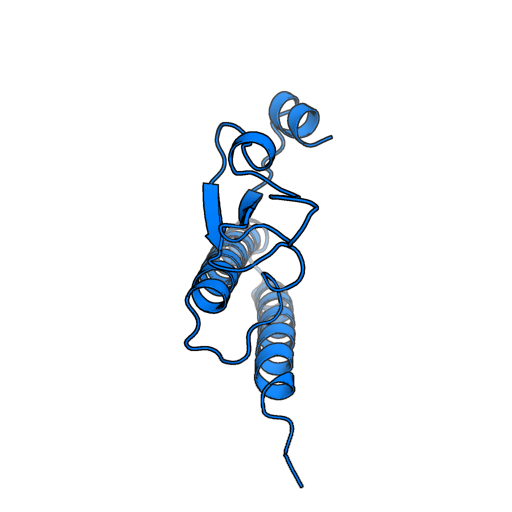 A CA 1
ATOM 685 C C . PHE A 1 85 ? -23.322 -9.894 16.555 1.00 64.44 85 PHE A C 1
ATOM 687 O O . PHE A 1 85 ? -22.380 -10.515 16.066 1.00 64.44 85 PHE A O 1
ATOM 694 N N . ASP A 1 86 ? -24.124 -10.402 17.493 1.00 63.66 86 ASP A N 1
ATOM 695 C CA . ASP A 1 86 ? -24.058 -11.785 18.002 1.00 63.66 86 ASP A CA 1
ATOM 696 C C . ASP A 1 86 ? -24.612 -12.808 16.976 1.00 63.66 86 ASP A C 1
ATOM 698 O O . ASP A 1 86 ? -24.466 -14.021 17.110 1.00 63.66 86 ASP A O 1
ATOM 702 N N . ASP A 1 87 ? -25.209 -12.319 15.880 1.00 58.19 87 ASP A N 1
ATOM 703 C CA . ASP A 1 87 ? -25.820 -13.143 14.840 1.00 58.19 87 ASP A CA 1
ATOM 704 C C . ASP A 1 87 ? -24.817 -13.525 13.743 1.00 58.19 87 ASP A C 1
ATOM 706 O O . ASP A 1 87 ? -24.404 -12.727 12.893 1.00 58.19 87 ASP A O 1
ATOM 710 N N . SER A 1 88 ? -24.474 -14.812 13.706 1.00 59.53 88 SER A N 1
ATOM 711 C CA . SER A 1 88 ? -23.422 -15.381 12.857 1.00 59.53 88 SER A CA 1
ATOM 712 C C . SER A 1 88 ? -23.626 -15.135 11.350 1.00 59.53 88 SER A C 1
ATOM 714 O O . SER A 1 88 ? -22.655 -15.078 10.598 1.00 59.53 88 SER A O 1
ATOM 716 N N . HIS A 1 89 ? -24.867 -14.946 10.885 1.00 59.97 89 HIS A N 1
ATOM 717 C CA . HIS A 1 89 ? -25.206 -14.796 9.461 1.00 59.97 89 HIS A CA 1
ATOM 718 C C . HIS A 1 89 ? -24.636 -13.523 8.804 1.00 59.97 89 HIS A C 1
ATOM 720 O O . HIS A 1 89 ? -24.240 -13.565 7.637 1.00 59.97 89 HIS A O 1
ATOM 726 N N . ALA A 1 90 ? -24.547 -12.402 9.530 1.00 57.06 90 ALA A N 1
ATOM 727 C CA . ALA A 1 90 ? -24.039 -11.143 8.972 1.00 57.06 90 ALA A CA 1
ATOM 728 C C . ALA A 1 90 ? -22.516 -11.179 8.743 1.00 57.06 90 ALA A C 1
ATOM 730 O O . ALA A 1 90 ? -22.010 -10.644 7.754 1.00 57.06 90 ALA A O 1
ATOM 731 N N . ILE A 1 91 ? -21.791 -11.869 9.626 1.00 58.00 91 ILE A N 1
ATOM 732 C CA . ILE A 1 91 ? -20.333 -12.027 9.561 1.00 58.00 91 ILE A CA 1
ATOM 733 C C . ILE A 1 91 ? -19.940 -12.867 8.343 1.00 58.00 91 ILE A C 1
ATOM 735 O O . ILE A 1 91 ? -19.039 -12.481 7.592 1.00 58.00 91 ILE A O 1
ATOM 739 N N . TYR A 1 92 ? -20.646 -13.979 8.105 1.00 59.53 92 TYR A N 1
ATOM 740 C CA . TYR A 1 92 ? -20.406 -14.816 6.930 1.00 59.53 92 TYR A CA 1
ATOM 741 C C . TYR A 1 92 ? -20.671 -14.048 5.634 1.00 59.53 92 TYR A C 1
ATOM 743 O O . TYR A 1 92 ? -19.831 -14.085 4.746 1.00 59.53 92 TYR A O 1
ATOM 751 N N . ALA A 1 93 ? -21.746 -13.260 5.540 1.00 58.75 93 ALA A N 1
ATOM 752 C CA . ALA A 1 93 ? -22.055 -12.501 4.324 1.00 58.75 93 ALA A CA 1
ATOM 753 C C . ALA A 1 93 ? -20.960 -11.485 3.929 1.00 58.75 93 ALA A C 1
ATOM 755 O O . ALA A 1 93 ? -20.660 -11.325 2.742 1.00 58.75 93 ALA A O 1
ATOM 756 N N . VAL A 1 94 ? -20.334 -10.809 4.902 1.00 61.44 94 VAL A N 1
ATOM 757 C CA . VAL A 1 94 ? -19.219 -9.877 4.643 1.00 61.44 94 VAL A CA 1
ATOM 758 C C . VAL A 1 94 ? -17.952 -10.638 4.253 1.00 61.44 94 VAL A C 1
ATOM 760 O O . VAL A 1 94 ? -17.323 -10.297 3.249 1.00 61.44 94 VAL A O 1
ATOM 763 N N . ALA A 1 95 ? -17.610 -11.698 4.991 1.00 57.69 95 ALA A N 1
ATOM 764 C CA . ALA A 1 95 ? -16.446 -12.531 4.696 1.00 57.69 95 ALA A CA 1
ATOM 765 C C . ALA A 1 95 ? -16.543 -13.176 3.303 1.00 57.69 95 ALA A C 1
ATOM 767 O O . ALA A 1 95 ? -15.567 -13.157 2.555 1.00 57.69 95 ALA A O 1
ATOM 768 N N . THR A 1 96 ? -17.723 -13.669 2.910 1.00 58.81 96 THR A N 1
ATOM 769 C CA . THR A 1 96 ? -17.967 -14.247 1.581 1.00 58.81 96 THR A CA 1
ATOM 770 C C . THR A 1 96 ? -17.831 -13.204 0.476 1.00 58.81 96 THR A C 1
ATOM 772 O O . THR A 1 96 ? -17.269 -13.518 -0.567 1.00 58.81 96 THR A O 1
ATOM 775 N N . ARG A 1 97 ? -18.272 -11.955 0.687 1.00 63.44 97 ARG A N 1
ATOM 776 C CA . ARG A 1 97 ? -18.109 -10.892 -0.323 1.00 63.44 97 ARG A CA 1
ATOM 777 C C . ARG A 1 97 ? -16.647 -10.504 -0.508 1.00 63.44 97 ARG A C 1
ATOM 779 O O . ARG A 1 97 ? -16.214 -10.363 -1.643 1.00 63.44 97 ARG A O 1
ATOM 786 N N . VAL A 1 98 ? -15.871 -10.376 0.567 1.00 61.84 98 VAL A N 1
ATOM 787 C CA . VAL A 1 98 ? -14.438 -10.046 0.461 1.00 61.84 98 VAL A CA 1
ATOM 788 C C . VAL A 1 98 ? -13.639 -11.208 -0.133 1.00 61.84 98 VAL A C 1
ATOM 790 O O . VAL A 1 98 ? -12.798 -10.974 -0.996 1.00 61.84 98 VAL A O 1
ATOM 793 N N . LEU A 1 99 ? -13.929 -12.455 0.257 1.00 59.62 99 LEU A N 1
ATOM 794 C CA . LEU A 1 99 ? -13.337 -13.639 -0.374 1.00 59.62 99 LEU A CA 1
ATOM 795 C C . LEU A 1 99 ? -13.708 -13.744 -1.851 1.00 59.62 99 LEU A C 1
ATOM 797 O O . LEU A 1 99 ? -12.828 -14.057 -2.638 1.00 59.62 99 LEU A O 1
ATOM 801 N N . ALA A 1 100 ? -14.950 -13.444 -2.236 1.00 61.47 100 ALA A N 1
ATOM 802 C CA . ALA A 1 100 ? -15.346 -13.396 -3.641 1.00 61.47 100 ALA A CA 1
ATOM 803 C C . ALA A 1 100 ? -14.531 -12.344 -4.404 1.00 61.47 100 ALA A C 1
ATOM 805 O O . ALA A 1 100 ? -13.902 -12.688 -5.393 1.00 61.47 100 ALA A O 1
ATOM 806 N N . TYR A 1 101 ? -14.401 -11.116 -3.884 1.00 63.22 101 TYR A N 1
ATOM 807 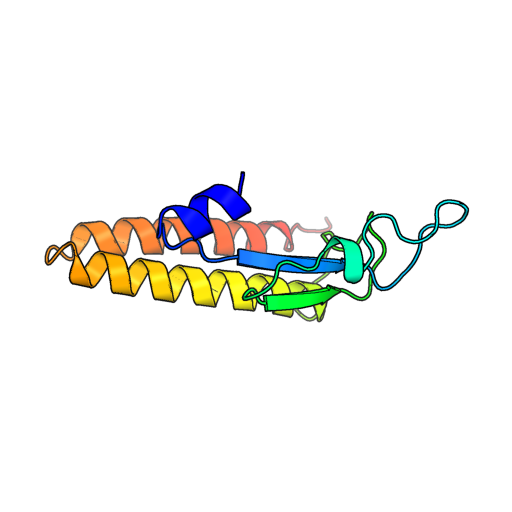C CA . TYR A 1 101 ? -13.566 -10.090 -4.522 1.00 63.22 101 TYR A CA 1
ATOM 808 C C . TYR A 1 101 ? -12.082 -10.472 -4.601 1.00 63.22 101 TYR A C 1
ATOM 810 O O . TYR A 1 101 ? -11.426 -10.150 -5.586 1.00 63.22 101 TYR A O 1
ATOM 818 N N . LEU A 1 102 ? -11.536 -11.147 -3.585 1.00 59.97 102 LEU A N 1
ATOM 819 C CA . LEU A 1 102 ? -10.145 -11.609 -3.595 1.00 59.97 102 LEU A CA 1
ATOM 820 C C . LEU A 1 102 ? -9.941 -12.799 -4.539 1.00 59.97 102 LEU A C 1
ATOM 822 O O . LEU A 1 102 ? -8.924 -12.850 -5.225 1.00 59.97 102 LEU A O 1
ATOM 826 N N . LEU A 1 103 ? -10.894 -13.730 -4.605 1.00 57.28 103 LEU A N 1
ATOM 827 C CA . LEU A 1 103 ? -10.885 -14.844 -5.551 1.00 57.28 103 LEU A CA 1
ATOM 828 C C . LEU A 1 103 ? -11.051 -14.345 -6.986 1.00 57.28 103 LEU A C 1
ATOM 830 O O . LEU A 1 103 ? -10.321 -14.813 -7.849 1.00 57.28 103 LEU A O 1
ATOM 834 N N . ASP A 1 104 ? -11.909 -13.356 -7.231 1.00 57.66 104 ASP A N 1
ATOM 835 C CA . ASP A 1 104 ? -12.056 -12.701 -8.534 1.00 57.66 104 ASP A CA 1
ATOM 836 C C . ASP A 1 104 ? -10.764 -11.972 -8.933 1.00 57.66 104 ASP A C 1
ATOM 838 O O . ASP A 1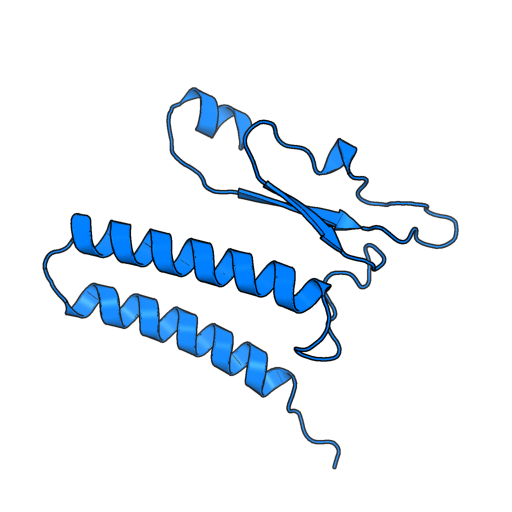 104 ? -10.330 -12.071 -10.079 1.00 57.66 104 ASP A O 1
ATOM 842 N N . LEU A 1 105 ? -10.077 -11.319 -7.984 1.00 55.41 105 LEU A N 1
ATOM 843 C CA . LEU A 1 105 ? -8.761 -10.713 -8.227 1.00 55.41 105 LEU A CA 1
ATOM 844 C C . LEU A 1 105 ? -7.684 -11.758 -8.564 1.00 55.41 105 LEU A C 1
ATOM 846 O O . LEU A 1 105 ? -6.798 -11.480 -9.368 1.00 55.41 105 LEU A O 1
ATOM 850 N N . ILE A 1 106 ? -7.749 -12.945 -7.953 1.00 54.22 106 ILE A N 1
ATOM 851 C CA . ILE A 1 106 ? -6.831 -14.065 -8.214 1.00 54.22 106 ILE A CA 1
ATOM 852 C C . ILE A 1 106 ? -7.179 -14.773 -9.538 1.00 54.22 106 ILE A C 1
ATOM 854 O O . ILE A 1 106 ? -6.277 -15.179 -10.264 1.00 54.22 106 ILE A O 1
ATOM 858 N N . PHE A 1 107 ? -8.459 -14.906 -9.896 1.00 50.34 107 PHE A N 1
ATOM 859 C CA . PHE A 1 107 ? -8.896 -15.508 -11.163 1.00 50.34 107 PHE A CA 1
ATOM 860 C C . PHE A 1 107 ? -8.707 -14.568 -12.362 1.00 50.34 107 PHE A C 1
ATOM 862 O O . PHE A 1 107 ? -8.441 -15.028 -13.469 1.00 50.34 107 PHE A O 1
ATOM 869 N N . MET A 1 108 ? -8.766 -13.248 -12.167 1.00 48.78 108 MET A N 1
ATOM 870 C CA . MET A 1 108 ? -8.450 -12.279 -13.224 1.00 48.78 108 MET A CA 1
ATOM 871 C C . MET A 1 108 ? -6.972 -12.302 -13.646 1.00 48.78 108 MET A C 1
ATOM 873 O O . MET A 1 108 ? -6.668 -11.886 -14.761 1.00 48.78 108 MET A O 1
ATOM 877 N N . THR A 1 109 ? -6.053 -12.813 -12.816 1.00 49.22 109 THR A N 1
ATOM 878 C CA . THR A 1 109 ? -4.636 -12.993 -13.195 1.00 49.22 109 THR A CA 1
ATOM 879 C C . THR A 1 109 ? -4.340 -14.357 -13.823 1.00 49.22 109 THR A C 1
ATOM 881 O O . THR A 1 109 ? -3.278 -14.527 -14.417 1.00 49.22 109 THR A O 1
ATOM 884 N N . SER A 1 110 ? -5.275 -15.315 -13.766 1.00 49.16 110 SER A N 1
ATOM 885 C CA . SER A 1 110 ? -5.155 -16.629 -14.418 1.00 49.16 110 SER A CA 1
ATOM 886 C C . SER A 1 110 ? -5.802 -16.685 -15.808 1.00 49.16 110 SER A C 1
ATOM 888 O O . SER A 1 110 ? -6.015 -17.768 -16.356 1.00 49.16 110 SER A O 1
ATOM 890 N N . GLY A 1 111 ? -6.075 -15.520 -16.409 1.00 45.25 111 GLY A N 1
ATOM 891 C CA . GLY A 1 111 ? -6.541 -15.358 -17.785 1.00 45.25 111 GLY A CA 1
ATOM 892 C C . GLY A 1 111 ? -5.559 -15.910 -18.822 1.00 45.25 111 GLY A C 1
ATOM 893 O O . GLY A 1 111 ? -4.771 -15.171 -19.398 1.00 45.25 111 GLY A O 1
ATOM 894 N N . SER A 1 112 ? -5.632 -17.227 -19.022 1.00 51.91 112 SER A N 1
ATOM 895 C CA . SER A 1 112 ? -5.581 -17.974 -20.282 1.00 51.91 112 SER A CA 1
ATOM 896 C C . SER A 1 112 ? -5.003 -17.218 -21.481 1.00 51.91 112 SER A C 1
ATOM 898 O O . SER A 1 112 ? -5.720 -16.536 -22.210 1.00 51.91 112 SER A O 1
ATOM 900 N N . SER A 1 113 ? -3.719 -17.442 -21.749 1.00 41.56 113 SER A N 1
ATOM 901 C CA . SER A 1 113 ? -3.205 -17.413 -23.115 1.00 41.56 113 SER A CA 1
ATOM 902 C C . SER A 1 113 ? -3.723 -18.661 -23.845 1.00 41.56 113 SER A C 1
ATOM 904 O O . SER A 1 113 ? -3.209 -19.760 -23.620 1.00 41.56 113 SER A O 1
ATOM 906 N N . MET A 1 114 ? -4.761 -18.499 -24.667 1.00 39.03 114 MET A N 1
ATOM 907 C CA . MET A 1 114 ? -4.935 -19.315 -25.876 1.00 39.03 114 MET A CA 1
ATOM 908 C C . MET A 1 114 ? -4.280 -18.596 -27.049 1.00 39.03 114 MET A C 1
ATOM 910 O O . MET A 1 114 ? -4.368 -17.347 -27.080 1.00 39.03 114 MET A O 1
#

Foldseek 3Di:
DVVVCVVVVNDDADEFEFEPDADPPGGGPQDQVNRDDPPHHYYYADHGPVPLPPDLDCVGPSNVVVVVVVVVVLVVVLVVCVVVDVDPVVSVVSVVVSVVVVVVVNVVSVPDDD

pLDDT: mean 80.94, std 16.12, range [39.03, 96.56]

Radius of gyration: 17.48 Å; chains: 1; bounding box: 37×36×45 Å

Organism: NCBI:txid364733

Sequence (114 aa):
MIRHLQKTGRSLELTCFFEELPLLAVGEVVSKDSATFSGYNIMSIYASHRDMVKFGNADENGFKRVVRELIRWERHLRLQASTLFDDSHAIYAVATRVLAYLLDLIFMTSGSSM

Secondary structure (DSSP, 8-state):
-HHHHHHTT-----EEEEESSPBTTTB-SS-TTTT--TTSEEEEESS-TTTTT--SSTTSHHHHHHHHHHHHHHHHHHHHHHHH---HHHHHHHHHHHHHHHHHHHHTTS----